Protein AF-A0A838TY93-F1 (afdb_monomer_lite)

Secondary structure (DSSP, 8-state):
--HHHHHHHHHHHHHHHHHHHHHHHHHHHHHHHHHHHHT--HHHHHHHHHHHHHHHHHHHHHHHHHHHHTSTT--GGGSTTHHHHHHHHHHHHHHHHHHHHHHHHHH-----STT-HHHHHHHHHHHHHHHH---

Foldseek 3Di:
DPPVVLVVVLVLVLVLLVVLLVVVLVVLVVVLVVCCVPVNPVVVNVVSVVVNVVSVVVSVQCNVCVVVLLDPPDQLVVDPPSVVSLVSLVVLLVVLVVVCCCCCPVVVDHQDDPPGSVVSNVVSVSSNCSNVDDD

Sequence (135 aa):
MFSNDKKNDDIRYTDLIYDAFEFYKDKIKIEIKNEQNNNNNYALIHFFELINKALNKTKDYYLLHIHTILQSNENPNKHDNIGIFRSILFVYDRDLDRCIDLLKYNYNLYPIGNGSIKEKSDIVKEIINKITLKK

pLDDT: mean 86.38, std 12.36, range [36.12, 96.81]

Structure (mmCIF, N/CA/C/O backbone):
data_AF-A0A838TY93-F1
#
_entry.id   AF-A0A838TY93-F1
#
loop_
_atom_site.group_PDB
_atom_site.id
_atom_site.type_symbol
_atom_site.label_atom_id
_atom_site.label_alt_id
_atom_site.label_comp_id
_atom_site.label_asym_id
_atom_site.label_entity_id
_atom_site.label_seq_id
_atom_site.pdbx_PDB_ins_code
_atom_site.Cartn_x
_atom_site.Cartn_y
_atom_site.Cartn_z
_atom_site.occupancy
_atom_site.B_iso_or_equiv
_atom_site.auth_seq_id
_atom_site.auth_comp_id
_atom_site.auth_asym_id
_atom_site.auth_atom_id
_atom_site.pdbx_PDB_model_num
ATOM 1 N N . MET A 1 1 ? 23.721 9.047 -22.364 1.00 36.12 1 MET A N 1
ATOM 2 C CA . MET A 1 1 ? 22.481 9.815 -22.125 1.00 36.12 1 MET A CA 1
ATOM 3 C C . MET A 1 1 ? 21.402 8.872 -21.570 1.00 36.12 1 MET A C 1
ATOM 5 O O . MET A 1 1 ? 20.359 8.727 -22.171 1.00 36.12 1 MET A O 1
ATOM 9 N N . PHE A 1 2 ? 21.696 8.176 -20.458 1.00 41.25 2 PHE A N 1
ATOM 10 C CA . PHE A 1 2 ? 20.870 7.084 -19.886 1.00 41.25 2 PHE A CA 1
ATOM 11 C C . PHE A 1 2 ? 20.690 7.206 -18.356 1.00 41.25 2 PHE A C 1
ATOM 13 O O . PHE A 1 2 ? 20.144 6.317 -17.709 1.00 41.25 2 PHE A O 1
ATOM 20 N N . SER A 1 3 ? 21.217 8.277 -17.755 1.00 47.47 3 SER A N 1
ATOM 21 C CA . SER A 1 3 ? 21.316 8.455 -16.301 1.00 47.47 3 SER A CA 1
ATOM 22 C C . SER A 1 3 ? 20.156 9.250 -15.700 1.00 47.47 3 SER A C 1
ATOM 24 O O . SER A 1 3 ? 19.821 9.025 -14.543 1.00 47.47 3 SER A O 1
ATOM 26 N N . ASN A 1 4 ? 19.529 10.149 -16.468 1.00 49.78 4 ASN A N 1
ATOM 27 C CA . ASN A 1 4 ? 18.388 10.933 -15.983 1.00 49.78 4 ASN A CA 1
ATOM 28 C C . ASN A 1 4 ? 17.079 10.135 -16.007 1.00 49.78 4 ASN A C 1
ATOM 30 O O . ASN A 1 4 ? 16.303 10.254 -15.067 1.00 49.78 4 ASN A O 1
ATOM 34 N N . ASP A 1 5 ? 16.869 9.280 -17.011 1.00 55.16 5 ASP A N 1
ATOM 35 C CA . ASP A 1 5 ? 15.624 8.510 -17.138 1.00 55.16 5 ASP A CA 1
ATOM 36 C C . ASP A 1 5 ? 15.496 7.454 -16.033 1.00 55.16 5 ASP A C 1
ATOM 38 O O . ASP A 1 5 ? 14.482 7.402 -15.349 1.00 55.16 5 ASP A O 1
ATOM 42 N N . LYS A 1 6 ? 16.575 6.709 -15.745 1.00 59.28 6 LYS A N 1
ATOM 43 C CA . LYS A 1 6 ? 16.592 5.744 -14.630 1.00 59.28 6 LYS A CA 1
ATOM 44 C C . LYS A 1 6 ? 16.355 6.405 -13.272 1.00 59.28 6 LYS A C 1
ATOM 46 O O . LYS A 1 6 ? 15.609 5.882 -12.457 1.00 59.28 6 LYS A O 1
ATOM 51 N N . LYS A 1 7 ? 16.973 7.568 -13.039 1.00 60.84 7 LYS A N 1
ATOM 52 C CA . LYS A 1 7 ? 16.805 8.319 -11.789 1.00 60.84 7 LYS A CA 1
ATOM 53 C C . LYS A 1 7 ? 15.376 8.850 -11.637 1.00 60.84 7 LYS A C 1
ATOM 55 O O . LYS A 1 7 ? 14.862 8.884 -10.525 1.00 60.84 7 LYS A O 1
ATOM 60 N N . ASN A 1 8 ? 14.743 9.249 -12.740 1.00 63.66 8 ASN A N 1
ATOM 61 C CA . ASN A 1 8 ? 13.346 9.674 -12.741 1.00 63.66 8 ASN A CA 1
ATOM 62 C C . ASN A 1 8 ? 12.399 8.504 -12.457 1.00 63.66 8 ASN A C 1
ATOM 64 O O . ASN A 1 8 ? 11.461 8.677 -11.686 1.00 63.66 8 ASN A O 1
ATOM 68 N N . ASP A 1 9 ? 12.652 7.322 -13.016 1.00 68.31 9 ASP A N 1
ATOM 69 C CA . ASP A 1 9 ? 11.827 6.140 -12.749 1.00 68.31 9 ASP A CA 1
ATOM 70 C C . ASP A 1 9 ? 11.931 5.687 -11.286 1.00 68.31 9 ASP A C 1
ATOM 72 O O . ASP A 1 9 ? 10.911 5.392 -10.664 1.00 68.31 9 ASP A O 1
ATOM 76 N N . ASP A 1 10 ? 13.131 5.726 -10.700 1.00 70.56 10 ASP A N 1
ATOM 77 C CA . ASP A 1 10 ? 13.337 5.394 -9.285 1.00 70.56 10 ASP A CA 1
ATOM 78 C C . ASP A 1 10 ? 12.521 6.302 -8.359 1.00 70.56 10 ASP A C 1
ATOM 80 O O . ASP A 1 10 ? 11.818 5.809 -7.476 1.00 70.56 10 ASP A O 1
ATOM 84 N N . ILE A 1 11 ? 12.553 7.617 -8.608 1.00 77.25 11 ILE A N 1
ATOM 85 C CA . ILE A 1 11 ? 11.774 8.602 -7.844 1.00 77.25 11 ILE A CA 1
ATOM 86 C C . ILE A 1 11 ? 10.273 8.311 -7.968 1.00 77.25 11 ILE A C 1
ATOM 88 O O . ILE A 1 11 ? 9.545 8.331 -6.976 1.00 77.25 11 ILE A O 1
ATOM 92 N N . ARG A 1 12 ? 9.803 7.968 -9.171 1.00 82.38 12 ARG A N 1
ATOM 93 C CA .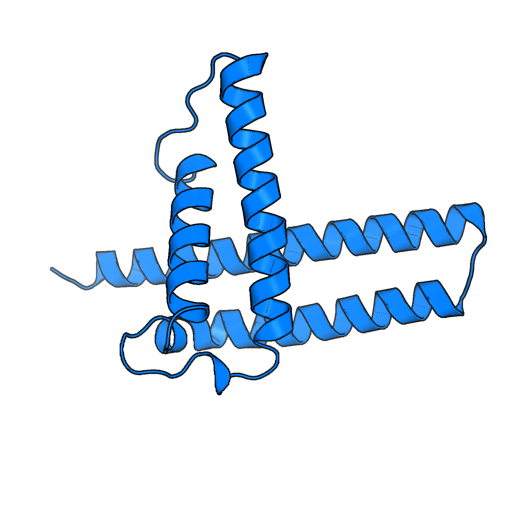 ARG A 1 12 ? 8.381 7.694 -9.422 1.00 82.38 12 ARG A CA 1
ATOM 94 C C . ARG A 1 12 ? 7.885 6.453 -8.689 1.00 82.38 12 ARG A C 1
ATOM 96 O O . ARG A 1 12 ? 6.785 6.481 -8.138 1.00 82.38 12 ARG A O 1
ATOM 103 N N . TYR A 1 13 ? 8.677 5.381 -8.646 1.00 86.06 13 TYR A N 1
ATOM 104 C CA . TYR A 1 13 ? 8.316 4.190 -7.875 1.00 86.06 13 TYR A CA 1
ATOM 105 C C . TYR A 1 13 ? 8.308 4.471 -6.372 1.00 86.06 13 TYR A C 1
ATOM 107 O O . TYR A 1 13 ? 7.394 4.023 -5.677 1.00 86.06 13 TYR A O 1
ATOM 115 N N . THR A 1 14 ? 9.287 5.226 -5.862 1.00 88.19 14 THR A N 1
ATOM 116 C CA . THR A 1 14 ? 9.331 5.571 -4.436 1.00 88.19 14 THR A CA 1
ATOM 117 C C . THR A 1 14 ? 8.163 6.458 -4.021 1.00 88.19 14 THR A C 1
ATOM 119 O O . THR A 1 14 ? 7.535 6.175 -3.000 1.00 88.19 14 THR A O 1
ATOM 122 N N . ASP A 1 15 ? 7.819 7.466 -4.826 1.00 88.75 15 ASP A N 1
ATOM 123 C CA . ASP A 1 15 ? 6.701 8.374 -4.546 1.00 88.75 15 ASP A CA 1
ATOM 124 C C . ASP A 1 15 ? 5.376 7.610 -4.510 1.00 88.75 15 ASP A C 1
ATOM 126 O O . ASP A 1 15 ? 4.570 7.775 -3.598 1.00 88.75 15 ASP A O 1
ATOM 130 N N . LEU A 1 16 ? 5.169 6.696 -5.457 1.00 92.44 16 LEU A N 1
ATOM 131 C CA . LEU A 1 16 ? 3.947 5.906 -5.529 1.00 92.44 16 LEU A CA 1
ATOM 132 C C . LEU A 1 16 ? 3.823 4.890 -4.391 1.00 92.44 16 LEU A C 1
ATOM 134 O O . LEU A 1 16 ? 2.730 4.695 -3.861 1.00 92.44 16 LEU A O 1
ATOM 138 N N . ILE A 1 17 ? 4.924 4.257 -3.982 1.00 93.56 17 ILE A N 1
ATOM 139 C CA . ILE A 1 17 ? 4.921 3.399 -2.792 1.00 93.56 17 ILE A CA 1
ATOM 140 C C . ILE A 1 17 ? 4.586 4.229 -1.562 1.00 93.56 17 ILE A C 1
ATOM 142 O O . ILE A 1 17 ? 3.743 3.823 -0.764 1.00 93.56 17 ILE A O 1
ATOM 146 N N . TYR A 1 18 ? 5.214 5.393 -1.412 1.00 94.56 18 TYR A N 1
ATOM 147 C CA . TYR A 1 18 ? 4.914 6.288 -0.307 1.00 94.56 18 TYR A CA 1
ATOM 148 C C . TYR A 1 18 ? 3.421 6.646 -0.277 1.00 94.56 18 TYR A C 1
ATOM 150 O O . TYR A 1 18 ? 2.769 6.425 0.747 1.00 94.56 18 TYR A O 1
ATOM 158 N N . ASP A 1 19 ? 2.870 7.091 -1.409 1.00 93.88 19 ASP A N 1
ATOM 159 C CA . ASP A 1 19 ? 1.458 7.448 -1.561 1.00 93.88 19 ASP A CA 1
ATOM 160 C C . ASP A 1 19 ? 0.528 6.277 -1.203 1.00 93.88 19 ASP A C 1
ATOM 162 O O . ASP A 1 19 ? -0.423 6.449 -0.437 1.00 93.88 19 ASP A O 1
ATOM 166 N N . ALA A 1 20 ? 0.813 5.070 -1.703 1.00 95.56 20 ALA A N 1
ATOM 167 C CA . ALA A 1 20 ? -0.007 3.886 -1.451 1.00 95.56 20 ALA A CA 1
ATOM 168 C C . ALA A 1 20 ? -0.044 3.513 0.041 1.00 95.56 20 ALA A C 1
ATOM 170 O O . ALA A 1 20 ? -1.101 3.184 0.592 1.00 95.56 20 ALA A O 1
ATOM 171 N N . PHE A 1 21 ? 1.104 3.583 0.719 1.00 96.81 21 PHE A N 1
ATOM 172 C CA . PHE A 1 21 ? 1.178 3.300 2.149 1.00 96.81 21 PHE A CA 1
ATOM 173 C C . PHE A 1 21 ? 0.506 4.382 2.991 1.00 96.81 21 PHE A C 1
ATOM 175 O O . PHE A 1 21 ? -0.208 4.041 3.936 1.00 96.81 21 PHE A O 1
ATOM 182 N N . GLU A 1 22 ? 0.714 5.665 2.687 1.00 95.94 22 GLU A N 1
ATOM 183 C CA . GLU A 1 22 ? 0.063 6.741 3.440 1.00 95.94 22 GLU A CA 1
ATOM 184 C C . GLU A 1 22 ? -1.456 6.719 3.245 1.00 95.94 22 GLU A C 1
ATOM 186 O O . GLU A 1 22 ? -2.179 6.821 4.236 1.00 95.94 22 GLU A O 1
ATOM 191 N N . PHE A 1 23 ? -1.948 6.432 2.033 1.00 94.50 23 PHE A N 1
ATOM 192 C CA . PHE A 1 23 ? -3.376 6.213 1.791 1.00 94.50 23 PHE A CA 1
ATOM 193 C C . PHE A 1 23 ? -3.959 5.153 2.736 1.00 94.50 23 PHE A C 1
ATOM 195 O O . PHE A 1 23 ? -4.961 5.390 3.415 1.00 94.50 23 PHE A O 1
ATOM 202 N N . TYR A 1 24 ? -3.322 3.982 2.822 1.00 94.38 24 TYR A N 1
ATOM 203 C CA . TYR A 1 24 ? -3.819 2.899 3.671 1.00 94.38 24 TYR A CA 1
ATOM 204 C C . TYR A 1 24 ? -3.705 3.236 5.167 1.00 94.38 24 TYR A C 1
ATOM 206 O O . TYR A 1 24 ? -4.607 2.934 5.953 1.00 94.38 24 TYR A O 1
ATOM 214 N N . LYS A 1 25 ? -2.625 3.911 5.575 1.00 95.06 25 LYS A N 1
ATOM 215 C CA . LYS A 1 25 ? -2.450 4.380 6.956 1.00 95.06 25 LYS A CA 1
ATOM 216 C C . LYS A 1 25 ? -3.512 5.396 7.354 1.00 95.06 25 LYS A C 1
ATOM 218 O O . LYS A 1 25 ? -4.008 5.332 8.476 1.00 95.06 25 LYS A O 1
ATOM 223 N N . ASP A 1 26 ? -3.883 6.306 6.464 1.00 95.00 26 ASP A N 1
ATOM 224 C CA . ASP A 1 26 ? -4.930 7.285 6.739 1.00 95.00 26 ASP A CA 1
ATOM 225 C C . ASP A 1 26 ? -6.294 6.619 6.911 1.00 95.00 26 ASP A C 1
ATOM 227 O O . ASP A 1 26 ? -7.037 6.989 7.822 1.00 95.00 26 ASP A O 1
ATOM 231 N N . LYS A 1 27 ? -6.589 5.560 6.145 1.00 92.56 27 LYS A N 1
ATOM 232 C CA . LYS A 1 27 ? -7.776 4.726 6.392 1.00 92.56 27 LYS A CA 1
ATOM 233 C C . LYS A 1 27 ? -7.750 4.101 7.786 1.00 92.56 27 LYS A C 1
ATOM 235 O O . LYS A 1 27 ? -8.735 4.213 8.504 1.00 92.56 27 LYS A O 1
ATOM 240 N N . ILE A 1 28 ? -6.622 3.534 8.220 1.00 94.19 28 ILE A N 1
ATOM 241 C CA . ILE A 1 28 ? -6.499 2.981 9.581 1.00 94.19 28 ILE A CA 1
ATOM 242 C C . ILE A 1 28 ? -6.693 4.057 10.651 1.00 94.19 28 ILE A C 1
ATOM 244 O O . ILE A 1 28 ? -7.383 3.814 11.636 1.00 94.19 28 ILE A O 1
ATOM 248 N N . LYS A 1 29 ? -6.112 5.250 10.479 1.00 94.50 29 LYS A N 1
ATOM 249 C CA . LYS A 1 29 ? -6.298 6.358 11.433 1.00 94.50 29 LYS A CA 1
ATOM 250 C C . LYS A 1 29 ? -7.772 6.747 11.556 1.00 94.50 29 LYS A C 1
ATOM 252 O O . LYS A 1 29 ? -8.228 7.036 12.661 1.00 94.50 29 LYS A O 1
ATOM 257 N N . ILE A 1 30 ? -8.508 6.747 10.443 1.00 95.12 30 ILE A N 1
ATOM 258 C CA . ILE A 1 30 ? -9.955 6.985 10.438 1.00 95.12 30 ILE A CA 1
ATOM 259 C C . ILE A 1 30 ? -10.676 5.884 11.223 1.00 95.12 30 ILE A C 1
ATOM 261 O O . ILE A 1 30 ? -11.480 6.214 12.090 1.00 95.12 30 ILE A O 1
ATOM 265 N N . GLU A 1 31 ? -10.351 4.609 10.995 1.00 93.88 31 GLU A N 1
ATOM 266 C CA . GLU A 1 31 ? -10.959 3.493 11.738 1.00 93.88 31 GLU A CA 1
ATOM 267 C C . GLU A 1 31 ? -10.665 3.557 13.244 1.00 93.88 31 GLU A C 1
ATOM 269 O O . GLU A 1 31 ? -11.578 3.398 14.050 1.00 93.88 31 GLU A O 1
ATOM 274 N N . ILE A 1 32 ? -9.431 3.884 13.644 1.00 93.94 32 ILE A N 1
ATOM 275 C CA . ILE A 1 32 ? -9.075 4.095 15.058 1.00 93.94 32 ILE A CA 1
ATOM 276 C C . ILE A 1 32 ? -9.934 5.204 15.668 1.00 93.94 32 ILE A C 1
ATOM 278 O O . ILE A 1 32 ? -10.509 5.020 16.740 1.00 93.94 32 ILE A O 1
ATOM 282 N N . LYS A 1 33 ? -10.042 6.351 14.987 1.00 95.56 33 LYS A N 1
ATOM 283 C CA . LYS A 1 33 ? -10.834 7.489 15.467 1.00 95.56 33 LYS A CA 1
ATOM 284 C C . LYS A 1 33 ? -12.319 7.135 15.572 1.00 95.56 33 LYS A C 1
ATOM 286 O O . LYS A 1 33 ? -12.974 7.527 16.535 1.00 95.56 33 LYS A O 1
ATOM 291 N N . ASN A 1 34 ? -12.854 6.405 14.597 1.00 94.44 34 ASN A N 1
ATOM 292 C CA . ASN A 1 34 ? -14.238 5.940 14.619 1.00 94.44 34 ASN A CA 1
ATOM 293 C C . ASN A 1 34 ? -14.477 4.991 15.797 1.00 94.44 34 ASN A C 1
ATOM 295 O O . ASN A 1 34 ? -15.448 5.162 16.529 1.00 94.44 34 ASN A O 1
ATOM 299 N N . GLU A 1 35 ? -13.569 4.042 16.024 1.00 94.94 35 GLU A N 1
ATOM 300 C CA . GLU A 1 35 ? -13.680 3.093 17.129 1.00 94.94 35 GLU A CA 1
ATOM 301 C C . GLU A 1 35 ? -13.617 3.799 18.489 1.00 94.94 35 GLU A C 1
ATOM 303 O O . GLU A 1 35 ? -14.453 3.532 19.350 1.00 94.94 35 GLU A O 1
ATOM 308 N N . GLN A 1 36 ? -12.701 4.759 18.660 1.00 93.62 36 GLN A N 1
ATOM 309 C CA . GLN A 1 36 ? -12.598 5.599 19.861 1.00 93.62 36 GLN A CA 1
ATOM 310 C C . GLN A 1 36 ? -13.892 6.365 20.162 1.00 93.62 36 GLN A C 1
ATOM 312 O O . GLN A 1 36 ? -14.291 6.459 21.320 1.00 93.62 36 GLN A O 1
ATOM 317 N N . ASN A 1 37 ? -14.551 6.899 19.129 1.00 93.94 37 ASN A N 1
ATOM 318 C CA . ASN A 1 37 ? -15.776 7.685 19.288 1.00 93.94 37 ASN A CA 1
ATOM 319 C C . ASN A 1 37 ? -17.024 6.825 19.539 1.00 93.94 37 ASN A C 1
ATOM 321 O O . ASN A 1 37 ? -17.973 7.315 20.146 1.00 93.94 37 ASN A O 1
ATOM 325 N N . ASN A 1 38 ? -17.044 5.583 19.048 1.00 91.12 38 ASN A N 1
ATOM 326 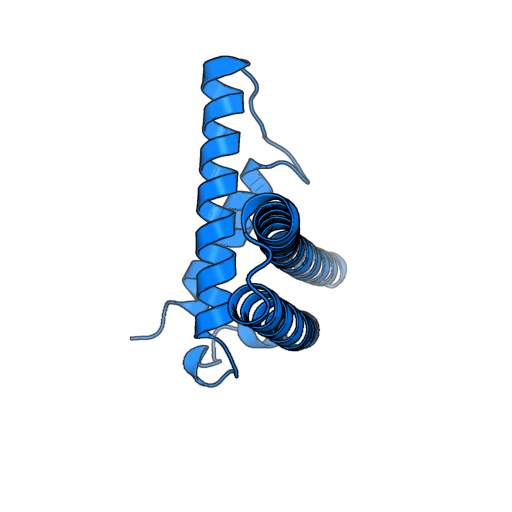C CA . ASN A 1 38 ? -18.232 4.731 19.082 1.00 91.12 38 ASN A CA 1
ATOM 327 C C . ASN A 1 38 ? -18.275 3.844 20.332 1.00 91.12 38 ASN A C 1
ATOM 329 O O . ASN A 1 38 ? -19.159 3.997 21.170 1.00 91.12 38 ASN A O 1
ATOM 333 N N . ASN A 1 39 ? -17.326 2.911 20.444 1.00 87.44 39 ASN A N 1
ATOM 334 C CA . ASN A 1 39 ? -17.333 1.864 21.474 1.00 87.44 39 ASN A CA 1
ATOM 335 C C . ASN A 1 39 ? -16.076 1.882 22.349 1.00 87.44 39 ASN A C 1
ATOM 337 O O . ASN A 1 39 ? -16.045 1.230 23.392 1.00 87.44 39 ASN A O 1
ATOM 341 N N . ASN A 1 40 ? -15.040 2.610 21.922 1.00 89.94 40 ASN A N 1
ATOM 342 C CA . ASN A 1 40 ? -13.740 2.708 22.571 1.00 89.94 40 ASN A CA 1
ATOM 343 C C . ASN A 1 40 ? -13.142 1.330 22.918 1.00 89.94 40 ASN A C 1
ATOM 345 O O . ASN A 1 40 ? -12.610 1.113 24.010 1.00 89.94 40 ASN A O 1
ATOM 349 N N . ASN A 1 41 ? -13.249 0.364 21.996 1.00 95.19 41 ASN A N 1
ATOM 350 C CA . ASN A 1 41 ? -12.699 -0.968 22.204 1.00 95.19 41 ASN A CA 1
ATOM 351 C C . ASN A 1 41 ? -11.166 -0.939 22.131 1.00 95.19 41 ASN A C 1
ATOM 353 O O . ASN A 1 41 ? -10.566 -0.980 21.054 1.00 95.19 41 ASN A O 1
ATOM 357 N N . TYR A 1 42 ? -10.525 -0.932 23.299 1.00 93.38 42 TYR A N 1
ATOM 358 C CA . TYR A 1 42 ? -9.068 -0.887 23.429 1.00 93.38 42 TYR A CA 1
ATOM 359 C C . TYR A 1 42 ? -8.338 -2.011 22.689 1.00 93.38 42 TYR A C 1
ATOM 361 O O . TYR A 1 42 ? -7.261 -1.776 22.145 1.00 93.38 42 TYR A O 1
ATOM 369 N N . ALA A 1 43 ? -8.902 -3.221 22.641 1.00 95.06 43 ALA A N 1
ATOM 370 C CA . ALA A 1 43 ? -8.261 -4.340 21.953 1.00 95.06 43 ALA A CA 1
ATOM 371 C C . ALA A 1 43 ? -8.228 -4.115 20.435 1.00 95.06 43 ALA A C 1
ATOM 373 O O . ALA A 1 43 ? -7.206 -4.369 19.795 1.00 95.06 43 ALA A O 1
ATOM 374 N N . LEU A 1 44 ? -9.322 -3.595 19.870 1.00 94.06 44 LEU A N 1
ATOM 375 C CA . LEU A 1 44 ? -9.412 -3.288 18.444 1.00 94.06 44 LEU A CA 1
ATOM 376 C C . LEU A 1 44 ? -8.544 -2.077 18.068 1.00 94.06 44 LEU A C 1
ATOM 378 O O . LEU A 1 44 ? -7.834 -2.120 17.065 1.00 94.06 44 LEU A O 1
ATOM 382 N N . ILE A 1 45 ? -8.526 -1.039 18.908 1.00 94.75 45 ILE A N 1
ATOM 383 C CA . ILE A 1 45 ? -7.639 0.122 18.741 1.00 94.75 45 ILE A CA 1
ATOM 384 C C . ILE A 1 45 ? -6.172 -0.325 18.737 1.00 94.75 45 ILE A C 1
ATOM 386 O O . ILE A 1 45 ? -5.441 -0.031 17.792 1.00 94.75 45 ILE A O 1
ATOM 390 N N . HIS A 1 46 ? -5.756 -1.106 19.737 1.00 95.44 46 HIS A N 1
ATOM 391 C CA . HIS A 1 46 ? -4.391 -1.624 19.819 1.00 95.44 46 HIS A CA 1
ATOM 392 C C . HIS A 1 46 ? -4.040 -2.513 18.614 1.00 95.44 46 HIS A C 1
ATOM 394 O O . HIS A 1 46 ? -2.937 -2.434 18.074 1.00 95.44 46 HIS A O 1
ATOM 400 N N . PHE A 1 47 ? -4.981 -3.331 18.135 1.00 95.12 47 PHE A N 1
ATOM 401 C CA . PHE A 1 47 ? -4.795 -4.111 16.912 1.00 95.12 47 PHE A CA 1
ATOM 402 C C . PHE A 1 47 ? -4.518 -3.218 15.690 1.00 95.12 47 PHE A C 1
ATOM 404 O O . PHE A 1 47 ? -3.559 -3.466 14.955 1.00 95.12 47 PHE A O 1
ATOM 411 N N . PHE A 1 48 ? -5.288 -2.145 15.495 1.00 95.25 48 PHE A N 1
ATOM 412 C CA . PHE A 1 48 ? -5.043 -1.189 14.413 1.00 95.25 48 PHE A CA 1
ATOM 413 C C . PHE A 1 48 ? -3.702 -0.454 14.550 1.00 95.25 48 PHE A C 1
ATOM 415 O O . PHE A 1 48 ? -3.007 -0.247 13.551 1.00 95.25 48 PHE A O 1
ATOM 422 N N . GLU A 1 49 ? -3.288 -0.106 15.768 1.00 94.19 49 GLU A N 1
ATOM 423 C CA . GLU A 1 49 ? -1.971 0.489 16.025 1.00 94.19 49 GLU A CA 1
ATOM 424 C C . GLU A 1 49 ? -0.823 -0.465 15.663 1.00 94.19 49 GLU A C 1
ATOM 426 O O . GLU A 1 49 ? 0.168 -0.046 15.051 1.00 94.19 49 GLU A O 1
ATOM 431 N N . LEU A 1 50 ? -0.965 -1.760 15.968 1.00 94.25 50 LEU A N 1
ATOM 432 C CA . LEU A 1 50 ? -0.004 -2.785 15.557 1.00 94.25 50 LEU A CA 1
ATOM 433 C C . LEU A 1 50 ? 0.081 -2.908 14.032 1.00 94.25 50 LEU A C 1
ATOM 435 O O . LEU A 1 50 ? 1.193 -2.985 13.499 1.00 94.25 50 LEU A O 1
ATOM 439 N N . ILE A 1 51 ? -1.056 -2.864 13.325 1.00 93.38 51 ILE A N 1
ATOM 440 C CA . ILE A 1 51 ? -1.065 -2.826 11.854 1.00 93.38 51 ILE A CA 1
ATOM 441 C C . ILE A 1 51 ? -0.308 -1.589 11.366 1.00 93.38 51 ILE A C 1
ATOM 443 O O . ILE A 1 51 ? 0.600 -1.717 10.549 1.00 93.38 51 ILE A O 1
ATOM 447 N N . ASN A 1 52 ? -0.609 -0.401 11.894 1.00 92.50 52 ASN A N 1
ATOM 448 C CA . ASN A 1 52 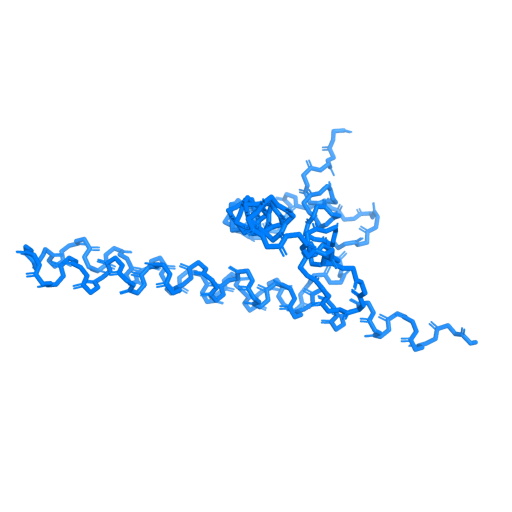? 0.055 0.842 11.492 1.00 92.50 52 ASN A CA 1
ATOM 449 C C . ASN A 1 52 ? 1.586 0.774 11.685 1.00 92.50 52 ASN A C 1
ATOM 451 O O . ASN A 1 52 ? 2.360 1.195 10.822 1.00 92.50 52 ASN A O 1
ATOM 455 N N . LYS A 1 53 ? 2.049 0.161 12.781 1.00 92.81 53 LYS A N 1
ATOM 456 C CA . LYS A 1 53 ? 3.479 -0.082 13.024 1.00 92.81 53 LYS A CA 1
ATOM 457 C C . LYS A 1 53 ? 4.088 -1.061 12.013 1.00 92.81 53 LYS A C 1
ATOM 459 O O . LYS A 1 53 ? 5.201 -0.823 11.542 1.00 92.81 53 LYS A O 1
ATOM 464 N N . ALA A 1 54 ? 3.385 -2.143 11.677 1.00 91.31 54 ALA A N 1
ATOM 465 C CA . ALA A 1 54 ? 3.828 -3.104 10.666 1.00 91.31 54 ALA A CA 1
ATOM 466 C C . ALA A 1 54 ? 3.899 -2.472 9.265 1.00 91.31 54 ALA A C 1
ATOM 468 O O . ALA A 1 54 ? 4.846 -2.729 8.518 1.00 91.31 54 ALA A O 1
ATOM 469 N N . LEU A 1 55 ? 2.951 -1.591 8.937 1.00 94.25 55 LEU A N 1
ATOM 470 C CA . LEU A 1 55 ? 2.940 -0.842 7.684 1.00 94.25 55 LEU A CA 1
ATOM 471 C C . LEU A 1 55 ? 4.142 0.085 7.558 1.00 94.25 55 LEU A C 1
ATOM 473 O O . LEU A 1 55 ? 4.763 0.082 6.506 1.00 94.25 55 LEU A O 1
ATOM 477 N N . ASN A 1 56 ? 4.522 0.817 8.612 1.00 92.81 56 ASN A N 1
ATOM 478 C CA . ASN A 1 56 ? 5.718 1.669 8.564 1.00 92.81 56 ASN A CA 1
ATOM 479 C C . ASN A 1 56 ? 6.982 0.850 8.268 1.00 92.81 56 ASN A C 1
ATOM 481 O O . ASN A 1 56 ? 7.713 1.173 7.341 1.00 92.81 56 ASN A O 1
ATOM 485 N N . LYS A 1 57 ? 7.183 -0.267 8.981 1.00 92.50 57 LYS A N 1
ATOM 486 C CA . LYS A 1 57 ? 8.330 -1.156 8.731 1.00 92.50 57 LYS A CA 1
ATOM 487 C C . LYS A 1 57 ? 8.343 -1.702 7.304 1.00 92.50 57 LYS A C 1
ATOM 489 O O . LYS A 1 57 ? 9.393 -1.768 6.676 1.00 92.50 57 LYS A O 1
ATOM 494 N N . THR A 1 58 ? 7.175 -2.105 6.805 1.00 94.00 58 THR A N 1
ATOM 495 C CA . THR A 1 58 ? 7.044 -2.633 5.444 1.00 94.00 58 THR A CA 1
ATOM 496 C C . THR A 1 58 ? 7.315 -1.529 4.421 1.00 94.00 58 THR A C 1
ATOM 498 O O . THR A 1 58 ? 8.074 -1.750 3.486 1.00 94.00 58 THR A O 1
ATOM 501 N N . LYS A 1 59 ? 6.782 -0.319 4.625 1.00 95.38 59 LYS A N 1
ATOM 502 C CA . LYS A 1 59 ? 7.028 0.842 3.764 1.00 95.38 59 LYS A CA 1
ATOM 503 C C . LYS A 1 59 ? 8.519 1.122 3.629 1.00 95.38 59 LYS A C 1
ATOM 505 O O . LYS A 1 59 ? 9.018 1.187 2.513 1.00 95.38 59 LYS A O 1
ATOM 510 N N . ASP A 1 60 ? 9.218 1.244 4.755 1.00 93.62 60 ASP A N 1
ATOM 511 C CA . ASP A 1 60 ? 10.639 1.597 4.777 1.00 93.62 60 ASP A CA 1
ATOM 512 C C . ASP A 1 60 ? 11.487 0.544 4.047 1.00 93.62 60 ASP A C 1
ATOM 514 O O . ASP A 1 60 ? 12.377 0.894 3.272 1.00 93.62 60 ASP A O 1
ATOM 518 N N . TYR A 1 61 ? 11.158 -0.743 4.218 1.00 93.06 61 TYR A N 1
ATOM 519 C CA . TYR A 1 61 ? 11.793 -1.833 3.475 1.00 93.06 61 TYR A CA 1
ATOM 520 C C . TYR A 1 61 ? 11.592 -1.686 1.959 1.00 93.06 61 TYR A C 1
ATOM 522 O O . TYR A 1 61 ? 12.560 -1.702 1.200 1.00 93.06 61 TYR A O 1
ATOM 530 N N . TYR A 1 62 ? 10.349 -1.521 1.493 1.00 91.81 62 TYR A N 1
ATOM 531 C CA . TYR A 1 62 ? 10.086 -1.448 0.053 1.00 91.81 62 TYR A CA 1
ATOM 532 C C . TYR A 1 62 ? 10.596 -0.143 -0.564 1.00 91.81 62 TYR A C 1
ATOM 534 O O . TYR A 1 62 ? 11.101 -0.187 -1.676 1.00 91.81 62 TYR A O 1
ATOM 542 N N . LEU A 1 63 ? 10.579 0.989 0.145 1.00 91.94 63 LEU A N 1
ATOM 543 C CA . LEU A 1 63 ? 11.208 2.223 -0.342 1.00 91.94 63 LEU A CA 1
ATOM 544 C C . LEU A 1 63 ? 12.714 2.047 -0.589 1.00 91.94 63 LEU A C 1
ATOM 546 O O . LEU A 1 63 ? 13.236 2.578 -1.565 1.00 91.94 63 LEU A O 1
ATOM 550 N N . LEU A 1 64 ? 13.402 1.275 0.258 1.00 89.50 64 LEU A N 1
ATOM 551 C CA . LEU A 1 64 ? 14.836 1.018 0.115 1.00 89.50 64 LEU A CA 1
ATOM 552 C C . LEU A 1 64 ? 15.157 0.002 -0.993 1.00 89.50 64 LEU A C 1
ATOM 554 O O . LEU A 1 64 ? 16.207 0.090 -1.628 1.00 89.50 64 LEU A O 1
ATOM 558 N N . HIS A 1 65 ? 14.275 -0.976 -1.211 1.00 87.62 65 HIS A N 1
ATOM 559 C CA . HIS A 1 65 ? 14.568 -2.150 -2.038 1.00 87.62 65 HIS A CA 1
ATOM 560 C C . HIS A 1 65 ? 13.774 -2.236 -3.344 1.00 87.62 65 HIS A C 1
ATOM 562 O O . HIS A 1 65 ? 14.060 -3.124 -4.149 1.00 87.62 65 HIS A O 1
ATOM 568 N N . ILE A 1 66 ? 12.810 -1.340 -3.596 1.00 86.56 66 ILE A N 1
ATOM 569 C CA . ILE A 1 66 ? 11.908 -1.454 -4.752 1.00 86.56 66 ILE A CA 1
ATOM 570 C C . ILE A 1 66 ? 12.658 -1.541 -6.077 1.00 86.56 66 ILE A C 1
ATOM 572 O O . ILE A 1 66 ? 12.290 -2.348 -6.924 1.00 86.56 66 ILE A O 1
ATOM 576 N N . HIS A 1 67 ? 13.738 -0.778 -6.246 1.00 81.69 67 HIS A N 1
ATOM 577 C CA . HIS A 1 67 ? 14.518 -0.817 -7.478 1.00 81.69 67 HIS A CA 1
ATOM 578 C C . HIS A 1 67 ? 15.024 -2.232 -7.777 1.00 81.69 67 HIS A C 1
ATOM 580 O O . HIS A 1 67 ? 14.832 -2.725 -8.885 1.00 81.69 67 HIS A O 1
ATOM 586 N N . THR A 1 68 ? 15.621 -2.900 -6.786 1.00 82.38 68 THR A N 1
ATOM 587 C CA . THR A 1 68 ? 16.122 -4.276 -6.914 1.00 82.38 68 THR A CA 1
ATOM 588 C C . THR A 1 68 ? 14.975 -5.244 -7.196 1.00 82.38 68 THR A C 1
ATOM 590 O O . THR A 1 68 ? 15.044 -6.001 -8.163 1.00 82.38 68 THR A O 1
ATOM 593 N N . ILE A 1 69 ? 13.872 -5.108 -6.451 1.00 83.81 69 IL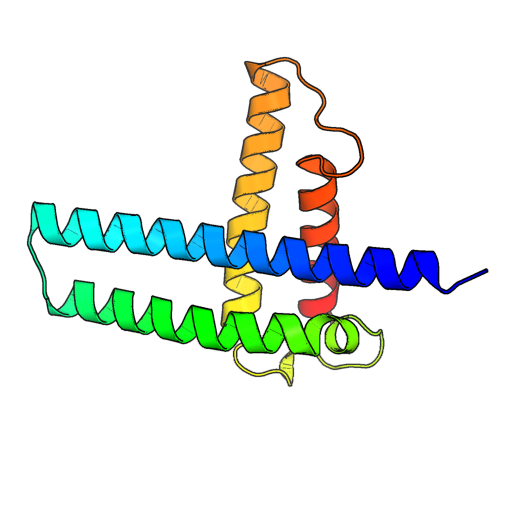E A N 1
ATOM 594 C CA . ILE A 1 69 ? 12.681 -5.965 -6.562 1.00 83.81 69 ILE A CA 1
ATOM 595 C C . ILE A 1 69 ? 12.071 -5.911 -7.967 1.00 83.81 69 ILE A C 1
ATOM 597 O O . ILE A 1 69 ? 11.566 -6.915 -8.470 1.00 83.81 69 ILE A O 1
ATOM 601 N N . LEU A 1 70 ? 12.101 -4.741 -8.612 1.00 82.12 70 LEU A N 1
ATOM 602 C CA . LEU A 1 70 ? 11.555 -4.544 -9.955 1.00 82.12 70 LEU A CA 1
ATOM 603 C C . LEU A 1 70 ? 12.505 -4.992 -11.082 1.00 82.12 70 LEU A C 1
ATOM 605 O O . LEU A 1 70 ? 12.106 -4.941 -12.251 1.00 82.12 70 LEU A O 1
ATOM 609 N N . GLN A 1 71 ? 13.725 -5.450 -10.777 1.00 78.44 71 GLN A N 1
ATOM 610 C CA . GLN A 1 71 ? 14.632 -6.029 -11.771 1.00 78.44 71 GLN A CA 1
ATOM 611 C C . GLN A 1 71 ? 14.207 -7.460 -12.147 1.00 78.44 71 GLN A C 1
ATOM 613 O O . GLN A 1 71 ? 13.785 -8.266 -11.321 1.00 78.44 71 GLN A O 1
ATOM 618 N N . SER A 1 72 ? 14.364 -7.811 -13.426 1.00 61.34 72 SER A N 1
ATOM 619 C CA . SER A 1 72 ? 13.762 -8.991 -14.075 1.00 61.34 72 SER A CA 1
ATOM 620 C C . SER A 1 72 ? 14.134 -10.363 -13.479 1.00 61.34 72 SER A C 1
ATOM 622 O O . SER A 1 72 ? 13.454 -11.362 -13.735 1.00 61.34 72 SER A O 1
ATOM 624 N N . ASN A 1 73 ? 15.162 -10.446 -12.633 1.00 67.50 73 ASN A N 1
ATOM 625 C CA . ASN A 1 73 ? 15.710 -11.720 -12.160 1.00 67.50 73 ASN A CA 1
ATOM 626 C C . ASN A 1 73 ? 15.401 -12.045 -10.693 1.00 67.50 73 ASN A C 1
ATOM 628 O O . ASN A 1 73 ? 15.596 -13.191 -10.288 1.00 67.50 73 ASN A O 1
ATOM 632 N N . GLU A 1 74 ? 14.842 -11.120 -9.915 1.00 75.06 74 GLU A N 1
ATOM 633 C CA . GLU A 1 74 ? 14.543 -11.380 -8.503 1.00 75.06 74 GLU A CA 1
ATOM 634 C C . GLU A 1 74 ? 13.225 -12.161 -8.338 1.00 75.06 74 GLU A C 1
ATOM 636 O O . GLU A 1 74 ? 12.351 -12.117 -9.206 1.00 75.06 74 GLU A O 1
ATOM 641 N N . ASN A 1 75 ? 13.098 -12.971 -7.281 1.00 83.19 75 ASN A N 1
ATOM 642 C CA . ASN A 1 75 ? 11.836 -13.637 -6.945 1.00 83.19 75 ASN A CA 1
ATOM 643 C C . ASN A 1 75 ? 11.120 -12.786 -5.885 1.00 83.19 75 ASN A C 1
ATOM 645 O O . ASN A 1 75 ? 11.549 -12.828 -4.730 1.00 83.19 75 ASN A O 1
ATOM 649 N N . PRO A 1 76 ? 10.012 -12.099 -6.224 1.00 80.19 76 PRO A N 1
ATOM 650 C CA . PRO A 1 76 ? 9.298 -11.220 -5.298 1.00 80.19 76 PRO A CA 1
ATOM 651 C C . PRO A 1 76 ? 8.855 -11.921 -4.007 1.00 80.19 76 PRO A C 1
ATOM 653 O O . PRO A 1 76 ? 8.762 -11.298 -2.955 1.00 80.19 76 PRO A O 1
ATOM 656 N N . ASN A 1 77 ? 8.621 -13.238 -4.056 1.00 83.25 77 ASN A N 1
ATOM 657 C CA . ASN A 1 77 ? 8.196 -14.018 -2.891 1.00 83.25 77 ASN A CA 1
ATOM 658 C C . ASN A 1 77 ? 9.304 -14.234 -1.846 1.00 83.25 77 ASN A C 1
ATOM 660 O O . ASN A 1 77 ? 9.017 -14.765 -0.778 1.00 83.25 77 ASN A O 1
ATOM 664 N N . LYS A 1 78 ? 10.556 -13.866 -2.145 1.00 85.31 78 LYS A N 1
ATOM 665 C CA . LYS A 1 78 ? 11.667 -13.921 -1.183 1.00 85.31 78 LYS A CA 1
ATOM 666 C C . LYS A 1 78 ? 11.739 -12.691 -0.278 1.00 85.31 78 LYS A C 1
ATOM 668 O O . LYS A 1 78 ? 12.500 -12.714 0.681 1.00 85.31 78 LYS A O 1
ATOM 673 N N . HIS A 1 79 ? 10.983 -11.639 -0.586 1.00 85.56 79 HIS A N 1
ATOM 674 C CA . HIS A 1 79 ? 10.993 -10.409 0.193 1.00 85.56 79 HIS A CA 1
ATOM 675 C C . HIS A 1 79 ? 10.026 -10.492 1.366 1.00 85.56 79 HIS A C 1
ATOM 677 O O . HIS A 1 79 ? 8.897 -10.982 1.246 1.00 85.56 79 HIS A O 1
ATOM 683 N N . ASP A 1 80 ? 10.466 -9.958 2.500 1.00 84.56 80 ASP A N 1
ATOM 684 C CA . ASP A 1 80 ? 9.659 -9.911 3.706 1.00 84.56 80 ASP A CA 1
ATOM 685 C C . ASP A 1 80 ? 8.364 -9.132 3.464 1.00 84.56 80 ASP A C 1
ATOM 687 O O . ASP A 1 80 ? 8.316 -8.137 2.733 1.00 84.56 80 ASP A O 1
ATOM 691 N N . ASN A 1 81 ? 7.284 -9.592 4.099 1.00 88.50 81 ASN A N 1
ATOM 692 C CA . ASN A 1 81 ? 5.984 -8.920 4.081 1.00 88.50 81 ASN A CA 1
ATOM 693 C C . ASN A 1 81 ? 5.427 -8.637 2.668 1.00 88.50 81 ASN A C 1
ATOM 695 O O . ASN A 1 81 ? 4.586 -7.753 2.503 1.00 88.50 81 ASN A O 1
ATOM 699 N N . ILE A 1 82 ? 5.825 -9.411 1.648 1.00 89.69 82 ILE A N 1
ATOM 700 C CA . ILE A 1 82 ? 5.341 -9.241 0.265 1.00 89.69 82 ILE A CA 1
ATOM 701 C C . ILE A 1 82 ? 3.815 -9.313 0.151 1.00 89.69 82 ILE A C 1
ATOM 703 O O . ILE A 1 82 ? 3.214 -8.604 -0.653 1.00 89.69 82 ILE A O 1
ATOM 707 N N . GLY A 1 83 ? 3.161 -10.116 0.996 1.00 89.88 83 GLY A N 1
ATOM 708 C CA . GLY A 1 83 ? 1.700 -10.170 1.072 1.00 89.88 83 GLY A CA 1
ATOM 709 C C . GLY A 1 83 ? 1.073 -8.844 1.515 1.00 89.88 83 GLY A C 1
ATOM 710 O O . GLY A 1 83 ? 0.071 -8.421 0.938 1.00 89.88 83 GLY A O 1
ATOM 711 N N . ILE A 1 84 ? 1.687 -8.155 2.484 1.00 92.06 84 ILE A N 1
ATOM 712 C CA . ILE A 1 84 ? 1.254 -6.826 2.941 1.00 92.06 84 ILE A CA 1
ATOM 713 C C . ILE A 1 84 ? 1.441 -5.816 1.809 1.00 92.06 84 ILE A C 1
ATOM 715 O O . ILE A 1 84 ? 0.500 -5.103 1.471 1.00 92.06 84 ILE A O 1
ATOM 719 N N . PHE A 1 85 ? 2.615 -5.807 1.173 1.00 93.56 85 PHE A N 1
ATOM 720 C CA . PHE A 1 85 ? 2.903 -4.890 0.072 1.00 93.56 85 PHE A CA 1
ATOM 721 C C . PHE A 1 85 ? 1.925 -5.052 -1.099 1.00 93.56 85 PHE A C 1
ATOM 723 O O . PHE A 1 85 ? 1.313 -4.076 -1.531 1.00 93.56 85 PHE A O 1
ATOM 730 N N . ARG A 1 86 ? 1.689 -6.295 -1.545 1.00 92.88 86 ARG A N 1
ATOM 731 C CA . ARG A 1 86 ? 0.678 -6.609 -2.567 1.00 92.88 86 ARG A CA 1
ATOM 732 C C . ARG A 1 86 ? -0.703 -6.099 -2.167 1.00 92.88 86 ARG A C 1
ATOM 734 O O . ARG A 1 86 ? -1.364 -5.454 -2.969 1.00 92.88 86 ARG A O 1
ATOM 741 N N . SER A 1 87 ? -1.128 -6.363 -0.931 1.00 93.00 87 SER A N 1
ATOM 742 C CA . SER A 1 87 ? -2.458 -5.965 -0.450 1.00 93.00 87 SER A CA 1
ATOM 743 C C . SER A 1 87 ? -2.651 -4.448 -0.488 1.00 93.00 87 SER A C 1
ATOM 745 O O . SER A 1 87 ? -3.698 -3.978 -0.926 1.00 93.00 87 SER A O 1
ATOM 747 N N . ILE A 1 88 ? -1.632 -3.686 -0.086 1.00 95.44 88 ILE A N 1
ATOM 748 C CA . ILE A 1 88 ? -1.655 -2.218 -0.123 1.00 95.44 88 ILE A CA 1
ATOM 749 C C . ILE A 1 88 ? -1.775 -1.719 -1.558 1.00 95.44 88 ILE A C 1
ATOM 751 O O . ILE A 1 88 ? -2.653 -0.908 -1.843 1.00 95.44 88 ILE A O 1
ATOM 755 N N . LEU A 1 89 ? -0.941 -2.234 -2.464 1.00 95.06 89 LEU A N 1
ATOM 756 C CA . LEU A 1 89 ? -0.978 -1.831 -3.867 1.00 95.06 89 LEU A CA 1
ATOM 757 C C . LEU A 1 89 ? -2.313 -2.182 -4.526 1.00 95.06 89 LEU A C 1
ATOM 759 O O . LEU A 1 89 ? -2.859 -1.346 -5.231 1.00 95.06 89 LEU A O 1
ATOM 763 N N . PHE A 1 90 ? -2.886 -3.359 -4.254 1.00 94.56 90 PHE A N 1
ATOM 764 C CA . PHE A 1 90 ? -4.208 -3.729 -4.773 1.00 94.56 90 PHE A CA 1
ATOM 765 C C . PHE A 1 90 ? -5.319 -2.803 -4.278 1.00 94.56 90 PHE A C 1
ATOM 767 O O . PHE A 1 90 ? -6.227 -2.456 -5.032 1.00 94.56 90 PHE A O 1
ATOM 774 N N . VAL A 1 91 ? -5.289 -2.418 -3.002 1.00 94.12 91 VAL A N 1
ATOM 775 C CA . VAL A 1 91 ? -6.279 -1.484 -2.456 1.00 94.12 91 VAL A CA 1
ATOM 776 C C . VAL A 1 91 ? -6.114 -0.104 -3.088 1.00 94.12 91 VAL A C 1
ATOM 778 O O . VAL A 1 91 ? -7.115 0.501 -3.467 1.00 94.12 91 VAL A O 1
ATOM 781 N N . TYR A 1 92 ? -4.873 0.360 -3.235 1.00 96.00 92 TYR A N 1
ATOM 782 C CA . TYR A 1 92 ? -4.571 1.649 -3.843 1.00 96.00 92 TYR A CA 1
ATOM 783 C C . TYR A 1 92 ? -4.944 1.690 -5.333 1.00 96.00 92 TYR A C 1
ATOM 785 O O . TYR A 1 92 ? -5.591 2.637 -5.764 1.00 96.00 92 TYR A O 1
ATOM 793 N N . ASP A 1 93 ? -4.654 0.633 -6.097 1.00 95.56 93 ASP A N 1
ATOM 794 C CA . ASP A 1 93 ? -5.039 0.503 -7.511 1.00 95.56 93 ASP A CA 1
ATOM 795 C C . ASP A 1 93 ? -6.550 0.660 -7.714 1.00 95.56 93 ASP A C 1
ATOM 797 O O . ASP A 1 93 ? -7.002 1.454 -8.537 1.00 95.56 93 ASP A O 1
ATOM 801 N N . ARG A 1 94 ? -7.353 -0.027 -6.888 1.00 94.75 94 ARG A N 1
ATOM 802 C CA . ARG A 1 94 ? -8.818 0.081 -6.958 1.00 94.75 94 ARG A CA 1
ATOM 803 C C . ARG A 1 94 ? -9.331 1.481 -6.627 1.00 94.75 94 ARG A C 1
ATOM 805 O O . ARG A 1 94 ? -10.354 1.893 -7.174 1.00 94.75 94 ARG A O 1
ATOM 812 N N . ASP A 1 95 ? -8.668 2.198 -5.722 1.00 94.56 95 ASP A N 1
ATOM 813 C CA . ASP A 1 95 ? -9.029 3.583 -5.407 1.00 94.56 95 ASP A CA 1
ATOM 814 C C . ASP A 1 95 ? -8.688 4.526 -6.570 1.00 94.56 95 ASP A C 1
ATOM 816 O O . ASP A 1 95 ? -9.513 5.361 -6.947 1.00 94.56 95 ASP A O 1
ATOM 820 N N . LEU A 1 96 ? -7.528 4.333 -7.208 1.00 94.25 96 LEU A N 1
ATOM 821 C CA . LEU A 1 96 ? -7.130 5.082 -8.401 1.00 94.25 96 LEU A CA 1
ATOM 822 C C . LEU A 1 96 ? -8.095 4.844 -9.567 1.00 94.25 96 LEU A C 1
ATOM 824 O O . LEU A 1 96 ? -8.542 5.814 -10.181 1.00 94.25 96 LEU A O 1
ATOM 828 N N . ASP A 1 97 ? -8.474 3.591 -9.832 1.00 93.81 97 ASP A N 1
ATOM 829 C CA . ASP A 1 97 ? -9.467 3.244 -10.858 1.00 93.81 97 ASP A CA 1
ATOM 830 C C . ASP A 1 97 ? -10.811 3.931 -10.583 1.00 93.81 97 ASP A C 1
ATOM 832 O O . ASP A 1 97 ? -11.371 4.592 -11.463 1.00 93.81 97 ASP A O 1
ATOM 836 N N . ARG A 1 98 ? -11.286 3.889 -9.331 1.00 92.06 98 ARG A N 1
ATOM 837 C CA . ARG A 1 98 ? -12.506 4.598 -8.923 1.00 92.06 98 ARG A CA 1
ATOM 838 C C . ARG A 1 98 ? -12.399 6.106 -9.158 1.00 92.06 98 ARG A C 1
ATOM 840 O O . ARG A 1 98 ? -13.365 6.728 -9.601 1.00 92.06 98 ARG A O 1
ATOM 847 N N . CYS A 1 99 ? -11.257 6.713 -8.851 1.00 91.50 99 CYS A N 1
ATOM 848 C CA . CYS A 1 99 ? -11.051 8.139 -9.075 1.00 91.50 99 CYS A CA 1
ATOM 849 C C . CYS A 1 99 ? -11.006 8.492 -10.568 1.00 91.50 99 CYS A C 1
ATOM 851 O O . CYS A 1 99 ? -11.569 9.511 -10.968 1.00 91.50 99 CYS A O 1
ATOM 853 N N . ILE A 1 100 ? -10.383 7.656 -11.402 1.00 91.69 100 ILE A N 1
ATOM 854 C CA . ILE A 1 100 ? -10.376 7.822 -12.861 1.00 91.69 100 ILE A CA 1
ATOM 855 C C . ILE A 1 100 ? -11.807 7.793 -13.404 1.00 91.69 100 ILE A C 1
ATOM 857 O O . ILE A 1 100 ? -12.165 8.653 -14.213 1.00 91.69 100 ILE A O 1
ATOM 861 N N . ASP A 1 101 ? -12.623 6.844 -12.947 1.00 91.62 101 ASP A N 1
ATOM 862 C CA . ASP A 1 101 ? -14.024 6.740 -13.350 1.00 91.62 101 ASP A CA 1
ATOM 863 C C . ASP A 1 101 ? -14.824 7.971 -12.914 1.00 91.62 101 ASP A C 1
ATOM 865 O O . ASP A 1 101 ? -15.517 8.572 -13.735 1.00 91.62 101 ASP A O 1
ATOM 869 N N . LEU A 1 102 ? -14.675 8.422 -11.664 1.00 91.62 102 LEU A N 1
ATOM 870 C CA . LEU A 1 102 ? -15.330 9.644 -11.184 1.00 91.62 102 LEU A CA 1
ATOM 871 C C . LEU A 1 102 ? -14.957 10.865 -12.033 1.00 91.62 102 LEU A C 1
ATOM 873 O O . LEU A 1 102 ? -15.836 11.629 -12.428 1.00 91.62 102 LEU A O 1
ATOM 877 N N . LEU A 1 103 ? -13.674 11.050 -12.347 1.00 89.31 103 LEU A N 1
ATOM 878 C CA . LEU A 1 103 ? -13.214 12.184 -13.152 1.00 89.31 103 LEU A CA 1
ATOM 879 C C . LEU A 1 103 ? -13.777 12.147 -14.576 1.00 89.31 103 LEU A C 1
ATOM 881 O O . LEU A 1 103 ? -14.238 13.176 -15.073 1.00 89.31 103 LEU A O 1
ATOM 885 N N . LYS A 1 104 ? -13.798 10.970 -15.208 1.00 87.81 104 LYS A N 1
ATOM 886 C CA . LYS A 1 104 ? -14.331 10.804 -16.565 1.00 87.81 104 LYS A CA 1
ATOM 887 C C . LYS A 1 104 ? -15.843 10.994 -16.616 1.00 87.81 104 LYS A C 1
ATOM 889 O O . LYS A 1 104 ? -16.325 11.761 -17.442 1.00 87.81 104 LYS A O 1
ATOM 894 N N . TYR A 1 105 ? -16.585 10.306 -15.752 1.00 86.88 105 TYR A N 1
ATOM 895 C CA . TYR A 1 105 ? -18.043 10.229 -15.861 1.00 86.88 105 TYR A CA 1
ATOM 896 C C . TYR A 1 105 ? -18.767 11.382 -15.167 1.00 86.88 105 TYR A C 1
ATOM 898 O O . TYR A 1 105 ? -19.791 11.832 -15.674 1.00 86.88 105 TYR A O 1
ATOM 906 N N . ASN A 1 106 ? -18.240 11.898 -14.052 1.00 87.25 106 ASN A N 1
ATOM 907 C CA . ASN A 1 106 ? -18.927 12.946 -13.290 1.00 87.25 106 ASN A CA 1
ATOM 908 C C . ASN A 1 106 ? -18.420 14.350 -13.626 1.00 87.25 106 ASN A C 1
ATOM 910 O O . ASN A 1 106 ? -19.159 15.316 -13.451 1.00 87.25 106 ASN A O 1
ATOM 914 N N . TYR A 1 107 ? -17.174 14.471 -14.092 1.00 82.00 107 TYR A N 1
ATOM 915 C CA . TYR A 1 107 ? -16.537 15.770 -14.327 1.00 82.00 107 TYR A CA 1
ATOM 916 C C . TYR A 1 107 ? -16.081 15.986 -15.776 1.00 82.00 107 TYR A C 1
ATOM 918 O O . TYR A 1 107 ? -15.634 17.084 -16.100 1.00 82.00 107 TYR A O 1
ATOM 926 N N . ASN A 1 108 ? -16.207 14.981 -16.655 1.00 83.12 108 ASN A N 1
ATOM 927 C CA . ASN A 1 108 ? -15.722 15.014 -18.042 1.00 83.12 108 ASN A CA 1
ATOM 928 C C . ASN A 1 108 ? -14.245 15.454 -18.153 1.00 83.12 108 ASN A C 1
ATOM 930 O O . ASN A 1 108 ? -13.840 16.137 -19.095 1.00 83.12 108 ASN A O 1
ATOM 934 N N . LEU A 1 109 ? -13.444 15.090 -17.145 1.00 84.50 109 LEU A N 1
ATOM 935 C CA . LEU A 1 109 ? -12.018 15.375 -17.069 1.00 84.50 109 LEU A CA 1
ATOM 936 C C . LEU A 1 109 ? -11.225 14.157 -17.537 1.00 84.50 109 LEU A C 1
ATOM 938 O O . LEU A 1 109 ? -11.502 13.020 -17.153 1.00 84.50 109 LEU A O 1
ATOM 942 N N . TYR A 1 110 ? -10.185 14.409 -18.327 1.00 79.94 110 TYR A N 1
ATOM 943 C CA . TYR A 1 110 ? -9.248 13.387 -18.780 1.00 79.94 110 TYR A CA 1
ATOM 944 C C . TYR A 1 110 ? -7.970 13.475 -17.944 1.00 79.94 110 TYR A C 1
ATOM 946 O O . TYR A 1 110 ? -7.167 14.382 -18.168 1.00 79.94 110 TYR A O 1
ATOM 954 N N . PRO A 1 111 ? -7.750 12.563 -16.981 1.00 77.50 111 PRO A N 1
ATOM 955 C CA . PRO A 1 111 ? -6.596 12.643 -16.098 1.00 77.50 111 PRO A CA 1
ATOM 956 C C . PRO A 1 111 ? -5.343 12.106 -16.796 1.00 77.50 111 PRO A C 1
ATOM 958 O O . PRO A 1 111 ? -4.896 11.008 -16.495 1.00 77.50 111 PRO A O 1
ATOM 961 N N . ILE A 1 112 ? -4.803 12.837 -17.766 1.00 80.31 112 ILE A N 1
ATOM 962 C CA . ILE A 1 112 ? -3.643 12.425 -18.569 1.00 80.31 112 ILE A CA 1
ATOM 963 C C . ILE A 1 112 ? -2.499 13.422 -18.344 1.00 80.31 112 ILE A C 1
ATOM 965 O O . ILE A 1 112 ? -2.743 14.614 -18.174 1.00 80.31 112 ILE A O 1
ATOM 969 N N . GLY A 1 113 ? -1.257 12.934 -18.353 1.00 78.56 113 GLY A N 1
ATOM 970 C CA . GLY A 1 113 ? -0.039 13.732 -18.182 1.00 78.56 113 GLY A CA 1
ATOM 971 C C . GLY A 1 113 ? 0.815 13.262 -17.004 1.00 78.56 113 GLY A C 1
ATOM 972 O O . GLY A 1 113 ? 0.403 12.387 -16.239 1.00 78.56 113 GLY A O 1
ATOM 973 N N . ASN A 1 114 ? 1.999 13.856 -16.861 1.00 75.31 114 ASN A N 1
ATOM 974 C CA . ASN A 1 114 ? 2.918 13.537 -15.770 1.00 75.31 114 ASN A CA 1
ATOM 975 C C . ASN A 1 114 ? 2.304 13.936 -14.417 1.00 75.31 114 ASN A C 1
ATOM 977 O O . ASN A 1 114 ? 1.775 15.037 -14.266 1.00 75.31 114 ASN A O 1
ATOM 981 N N . GLY A 1 115 ? 2.365 13.039 -13.440 1.00 77.25 115 GLY A N 1
ATOM 982 C CA . GLY A 1 115 ? 1.735 13.157 -12.127 1.00 77.25 115 GLY A CA 1
ATOM 983 C C . GLY A 1 115 ? 0.224 12.902 -12.123 1.00 77.25 115 GLY A C 1
ATOM 984 O O . GLY A 1 115 ? -0.400 12.999 -11.065 1.00 77.25 115 GLY A O 1
ATOM 985 N N . SER A 1 116 ? -0.386 12.584 -13.272 1.00 86.62 116 SER A N 1
ATOM 986 C CA . SER A 1 116 ? -1.831 12.349 -13.353 1.00 86.62 116 SER A CA 1
ATOM 987 C C . SER A 1 116 ? -2.252 11.067 -12.635 1.00 86.62 116 SER A C 1
ATOM 989 O O . SER A 1 116 ? -1.480 10.121 -12.490 1.00 86.62 116 SER A O 1
ATOM 991 N N . ILE A 1 117 ? -3.524 10.999 -12.234 1.00 88.06 117 ILE A N 1
ATOM 992 C CA . ILE A 1 117 ? -4.052 9.808 -11.559 1.00 88.06 117 ILE A CA 1
ATOM 993 C C . ILE A 1 117 ? -4.039 8.562 -12.456 1.00 88.06 117 ILE A C 1
ATOM 995 O O . ILE A 1 117 ? -3.869 7.451 -11.961 1.00 88.06 117 ILE A O 1
ATOM 999 N N . LYS A 1 118 ? -4.143 8.747 -13.780 1.00 89.25 118 LYS A N 1
ATOM 1000 C CA . LYS A 1 118 ? -3.998 7.657 -14.746 1.00 89.25 118 LYS A CA 1
ATOM 1001 C C . LYS A 1 118 ? -2.571 7.138 -14.772 1.00 89.25 118 LYS A C 1
ATOM 1003 O O . LYS A 1 118 ? -2.373 5.938 -14.678 1.00 89.25 118 LYS A O 1
ATOM 1008 N N . GLU A 1 119 ? -1.594 8.036 -14.842 1.00 89.50 119 GLU A N 1
ATOM 1009 C CA . GLU A 1 119 ? -0.188 7.644 -14.827 1.00 89.50 119 GLU A CA 1
ATOM 1010 C C . GLU A 1 119 ? 0.171 6.910 -13.528 1.00 89.50 119 GLU A C 1
ATOM 1012 O O . GLU A 1 119 ? 0.822 5.870 -13.572 1.00 89.50 119 GLU A O 1
ATOM 1017 N N . LYS A 1 120 ? 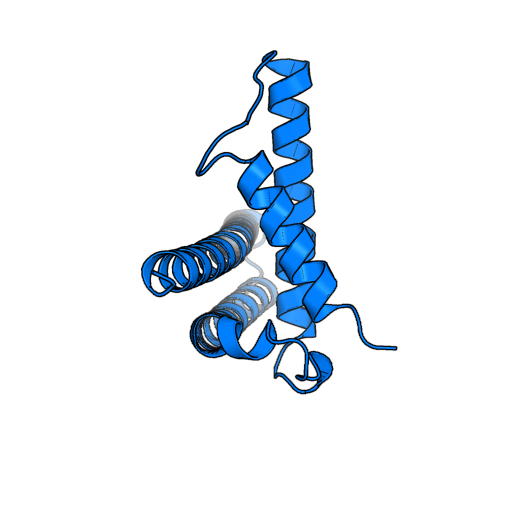-0.321 7.388 -12.376 1.00 91.19 120 LYS A N 1
ATOM 1018 C CA . LYS A 1 120 ? -0.170 6.668 -11.104 1.00 91.19 120 LYS A CA 1
ATOM 1019 C C . LYS A 1 120 ? -0.776 5.261 -11.172 1.00 91.19 120 LYS A C 1
ATOM 1021 O O . LYS A 1 120 ? -0.112 4.314 -10.766 1.00 91.19 120 LYS A O 1
ATOM 1026 N N . SER A 1 121 ? -1.992 5.107 -11.707 1.00 93.00 121 SER A N 1
ATOM 1027 C CA . SER A 1 121 ? -2.629 3.786 -11.871 1.00 93.00 121 SER A CA 1
ATOM 1028 C C . SER A 1 121 ? -1.815 2.865 -12.781 1.00 93.00 121 SER A C 1
ATOM 1030 O O . SER A 1 121 ? -1.575 1.712 -12.425 1.00 93.00 121 SER A O 1
ATOM 1032 N N . ASP A 1 122 ? -1.326 3.376 -13.911 1.00 91.88 122 ASP A N 1
ATOM 1033 C CA . ASP A 1 122 ? -0.525 2.601 -14.860 1.00 91.88 122 ASP A CA 1
ATOM 1034 C C . ASP A 1 122 ? 0.768 2.079 -14.196 1.00 91.88 122 ASP A C 1
ATOM 1036 O O . ASP A 1 122 ? 1.093 0.895 -14.316 1.00 91.88 122 ASP A O 1
ATOM 1040 N N . ILE A 1 123 ? 1.455 2.920 -13.411 1.00 91.50 123 ILE A N 1
ATOM 1041 C CA . ILE A 1 123 ? 2.653 2.518 -12.657 1.00 91.50 123 ILE A CA 1
ATOM 1042 C C . ILE A 1 123 ? 2.305 1.506 -11.554 1.00 91.50 123 ILE A C 1
ATOM 1044 O O . ILE A 1 123 ? 3.019 0.516 -11.390 1.00 91.50 123 ILE A O 1
ATOM 1048 N N . VAL A 1 124 ? 1.216 1.707 -10.795 1.00 94.06 124 VAL A N 1
ATOM 1049 C CA . VAL A 1 124 ? 0.793 0.751 -9.751 1.00 94.06 124 VAL A CA 1
ATOM 1050 C C . VAL A 1 124 ? 0.568 -0.627 -10.374 1.00 94.06 124 VAL A C 1
ATOM 1052 O O . VAL A 1 124 ? 1.078 -1.625 -9.860 1.00 94.06 124 VAL A O 1
ATOM 1055 N N . LYS A 1 125 ? -0.142 -0.687 -11.506 1.00 93.12 125 LYS A N 1
ATOM 1056 C CA . LYS A 1 125 ? -0.396 -1.928 -12.250 1.00 93.12 125 LYS A CA 1
ATOM 1057 C C . LYS A 1 125 ? 0.897 -2.572 -12.735 1.00 93.12 125 LYS A C 1
ATOM 1059 O O . LYS A 1 125 ? 1.040 -3.791 -12.638 1.00 93.12 125 LYS A O 1
ATOM 1064 N N . GLU A 1 126 ? 1.860 -1.782 -13.202 1.00 91.06 126 GLU A N 1
ATOM 1065 C CA . GLU A 1 126 ? 3.184 -2.285 -13.572 1.00 91.06 126 GLU A CA 1
ATOM 1066 C C . GLU A 1 126 ? 3.893 -2.957 -12.385 1.00 91.06 126 GLU A C 1
ATOM 1068 O O . GLU A 1 126 ? 4.362 -4.095 -12.509 1.00 91.06 126 GLU A O 1
ATOM 1073 N N . ILE A 1 127 ? 3.934 -2.290 -11.226 1.00 91.12 127 ILE A N 1
ATOM 1074 C CA . ILE A 1 127 ? 4.544 -2.837 -10.006 1.00 91.12 127 ILE A CA 1
ATOM 1075 C C . ILE A 1 127 ? 3.833 -4.128 -9.604 1.00 91.12 127 ILE A C 1
ATOM 1077 O O . ILE A 1 127 ? 4.499 -5.143 -9.399 1.00 91.12 127 ILE A O 1
ATOM 1081 N N . ILE A 1 128 ? 2.495 -4.116 -9.529 1.00 92.06 128 ILE A N 1
ATOM 1082 C CA . ILE A 1 128 ? 1.682 -5.290 -9.178 1.00 92.06 128 ILE A CA 1
ATOM 1083 C C . ILE A 1 128 ? 2.014 -6.465 -10.098 1.00 92.06 128 ILE A C 1
ATOM 1085 O O . ILE A 1 128 ? 2.238 -7.574 -9.609 1.00 92.06 128 ILE A O 1
ATOM 1089 N N . ASN A 1 129 ? 2.086 -6.235 -11.409 1.00 89.50 129 ASN A N 1
ATOM 1090 C CA . ASN A 1 129 ? 2.426 -7.271 -12.379 1.00 89.50 129 ASN A CA 1
ATOM 1091 C C . ASN A 1 129 ? 3.816 -7.858 -12.108 1.00 89.50 129 ASN A C 1
ATOM 1093 O O . ASN A 1 129 ? 3.950 -9.079 -12.010 1.00 89.50 129 ASN A O 1
ATOM 1097 N N . LYS A 1 130 ? 4.833 -7.011 -11.902 1.00 87.44 130 LYS A N 1
ATOM 1098 C CA . LYS A 1 130 ? 6.205 -7.452 -11.597 1.00 87.44 130 LYS A CA 1
ATOM 1099 C C . LYS A 1 130 ? 6.292 -8.259 -10.303 1.00 87.44 130 LYS A C 1
ATOM 1101 O O . LYS A 1 130 ? 6.996 -9.263 -10.261 1.00 87.44 130 LYS A O 1
ATOM 1106 N N . ILE A 1 131 ? 5.560 -7.861 -9.263 1.00 86.62 131 ILE A N 1
ATOM 1107 C CA . ILE A 1 131 ? 5.624 -8.541 -7.964 1.00 86.62 131 ILE A CA 1
ATOM 1108 C C . ILE A 1 131 ? 4.673 -9.732 -7.844 1.00 86.62 131 ILE A C 1
ATOM 1110 O O . ILE A 1 131 ? 4.810 -10.502 -6.898 1.00 86.62 131 ILE A O 1
ATOM 1114 N N . THR A 1 132 ? 3.697 -9.895 -8.739 1.00 83.88 132 THR A N 1
ATOM 1115 C CA . THR A 1 132 ? 2.716 -11.000 -8.707 1.00 83.88 132 THR A CA 1
ATOM 1116 C C . THR A 1 132 ? 3.099 -12.124 -9.674 1.00 83.88 132 THR A C 1
ATOM 1118 O O . THR A 1 132 ? 2.751 -13.282 -9.440 1.00 83.88 132 THR A O 1
ATOM 1121 N N . LEU A 1 133 ? 3.878 -11.823 -10.719 1.00 66.62 133 LEU A N 1
ATOM 1122 C CA . LEU A 1 133 ? 4.367 -12.801 -11.689 1.00 66.62 133 LEU A CA 1
ATOM 1123 C C . LEU A 1 133 ? 5.699 -13.435 -11.260 1.00 66.62 133 LEU A C 1
ATOM 1125 O O . LEU A 1 133 ? 6.741 -12.788 -11.247 1.00 66.62 133 LEU A O 1
ATOM 1129 N N . LYS A 1 134 ? 5.652 -14.741 -10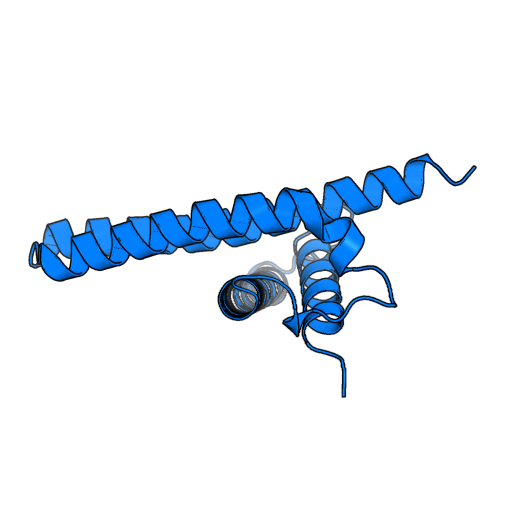.978 1.00 52.12 134 LYS A N 1
ATOM 1130 C CA . LYS A 1 134 ? 6.630 -15.759 -11.413 1.00 52.12 134 LYS A CA 1
ATOM 1131 C C . LYS A 1 134 ? 6.024 -17.142 -11.136 1.00 52.12 134 LYS A C 1
ATOM 1133 O O . LYS A 1 134 ? 6.135 -17.664 -10.027 1.00 52.12 134 LYS A O 1
ATOM 1138 N N . LYS A 1 135 ? 5.316 -17.682 -12.132 1.00 40.16 135 LYS A N 1
ATOM 1139 C CA . LYS A 1 135 ? 5.209 -19.130 -12.339 1.00 40.16 135 LYS A CA 1
ATOM 1140 C C . LYS A 1 135 ? 6.196 -19.496 -13.432 1.00 40.16 135 LYS A C 1
ATOM 1142 O O . LYS A 1 135 ? 6.232 -18.732 -14.421 1.00 40.16 135 LYS A O 1
#

Radius of gyration: 16.99 Å; chains: 1; bounding box: 41×35×46 Å